Protein AF-A0A358SX49-F1 (afdb_monomer)

Nearest PDB structures (foldseek):
  3dz1-assembly1_A  TM=9.157E-01  e=3.473E-04  Rhodopseudomonas palustris
  3fkk-assembly1_A  TM=8.895E-01  e=6.918E-04  Azospirillum brasilense
  7c0c-assembly1_B  TM=8.526E-01  e=4.774E-04  Azospirillum brasilense
  7c0d-assembly1_A  TM=8.484E-01  e=4.774E-04  Azospirillum brasilense
  2ojp-assembly1_B  TM=8.060E-01  e=1.754E-02  Escherichia coli

pLDDT: mean 96.81, std 2.67, range [78.0, 98.75]

Foldseek 3Di:
DAELQCLVVLVCVVVPDPAYDHQDLQVLLRVVLNVCV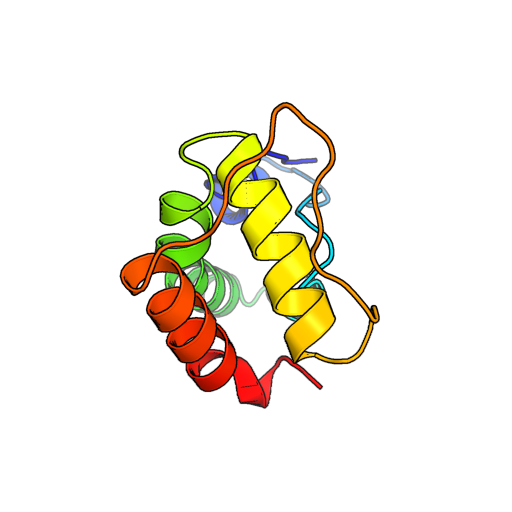VVVVSVVSVVSSVVCNVLSVVQSPDDQSVLLLSLVSCCVLVNDVDSDDDPVHDDDDPVSVVSSVVVCVVCVVRRD

Secondary structure (DSSP, 8-state):
-B-GGGTTHHHHHHTT---B---SSSHHHHHHHHHHHHTT-HHHHHHHHHHHHHHHHHHTTSHHHHHHHHHHHHHHTTS-S--PPPSS-PPP-HHHHHHHHHHHHHTTTT--

Sequence (112 aa):
MVGYAGITMMEALGQGACGVQPGCSFVEIYQRIMQLWEEGLTDDAAALHHRLLPYVSAWMVDLELIIQVEKSIRKRRGWIRSDFCRAPGRRLGAEESADISRFLDEFADLLA

Mean predicted aligned error: 2.4 Å

Structure (mmCIF, N/CA/C/O backbone):
data_AF-A0A358SX49-F1
#
_entry.id   AF-A0A358SX49-F1
#
loop_
_atom_site.group_PDB
_atom_site.id
_atom_site.type_symbol
_atom_site.label_atom_id
_atom_site.label_alt_id
_atom_site.label_comp_id
_atom_site.label_asym_id
_atom_site.label_entity_id
_atom_site.label_seq_id
_atom_site.pdbx_PDB_ins_code
_atom_site.Cartn_x
_atom_site.Cartn_y
_atom_site.Cartn_z
_atom_site.occupancy
_atom_site.B_iso_or_equiv
_atom_site.auth_seq_id
_atom_site.auth_comp_id
_atom_site.auth_asym_id
_atom_site.auth_atom_id
_atom_site.pdbx_PDB_model_num
ATOM 1 N N . MET A 1 1 ? -0.099 15.304 7.341 1.00 84.19 1 MET A N 1
ATOM 2 C CA . MET A 1 1 ? -0.117 14.147 6.419 1.00 84.19 1 MET A CA 1
ATOM 3 C C . MET A 1 1 ? 1.219 13.425 6.487 1.00 84.19 1 MET A C 1
ATOM 5 O O . MET A 1 1 ? 2.212 14.080 6.785 1.00 84.19 1 MET A O 1
ATOM 9 N N . VAL A 1 2 ? 1.247 12.126 6.189 1.00 94.94 2 VAL A N 1
ATOM 10 C CA . VAL A 1 2 ? 2.459 11.286 6.127 1.00 94.94 2 VAL A CA 1
ATOM 11 C C . VAL A 1 2 ? 2.756 10.855 4.688 1.00 94.94 2 VAL A C 1
ATOM 13 O O . VAL A 1 2 ? 1.840 10.543 3.935 1.00 94.94 2 VAL A O 1
ATOM 16 N N . GLY A 1 3 ? 4.028 10.895 4.287 1.00 94.31 3 GLY A N 1
ATOM 17 C CA . GLY A 1 3 ? 4.501 10.465 2.965 1.00 94.31 3 GLY A CA 1
ATOM 18 C C . GLY A 1 3 ? 5.237 9.126 3.032 1.00 94.31 3 GLY A C 1
ATOM 19 O O . GLY A 1 3 ? 4.861 8.251 3.805 1.00 94.31 3 GLY A O 1
ATOM 20 N N . TYR A 1 4 ? 6.304 8.981 2.239 1.00 95.94 4 TYR A N 1
ATOM 21 C CA . TYR A 1 4 ? 7.237 7.843 2.304 1.00 95.94 4 TYR A CA 1
ATOM 22 C C . TYR A 1 4 ? 6.534 6.471 2.222 1.00 95.94 4 TYR A C 1
ATOM 24 O O . TYR A 1 4 ? 6.713 5.604 3.074 1.00 95.94 4 TYR A O 1
ATOM 32 N N . ALA A 1 5 ? 5.651 6.330 1.224 1.00 95.31 5 ALA A N 1
ATOM 33 C CA . ALA A 1 5 ? 4.803 5.154 0.997 1.00 95.31 5 ALA A CA 1
ATOM 34 C C . ALA A 1 5 ? 3.925 4.736 2.200 1.00 95.31 5 ALA A C 1
ATOM 36 O O . ALA A 1 5 ? 3.455 3.608 2.257 1.00 95.31 5 ALA A O 1
ATOM 37 N N . GLY A 1 6 ? 3.697 5.625 3.173 1.00 96.50 6 GLY A N 1
ATOM 38 C CA . GLY A 1 6 ? 2.915 5.302 4.366 1.00 96.50 6 GLY A CA 1
ATOM 39 C C . GLY A 1 6 ? 3.612 4.330 5.324 1.00 96.50 6 GLY A C 1
ATOM 40 O O . GLY A 1 6 ? 2.940 3.729 6.157 1.00 96.50 6 GLY A O 1
ATOM 41 N N . ILE A 1 7 ? 4.939 4.176 5.244 1.00 97.31 7 ILE A N 1
ATOM 42 C CA . ILE A 1 7 ? 5.700 3.268 6.121 1.00 97.31 7 ILE A CA 1
ATOM 43 C C . ILE A 1 7 ? 5.446 3.569 7.604 1.00 97.31 7 ILE A C 1
ATOM 45 O O . ILE A 1 7 ? 5.210 2.648 8.370 1.00 97.31 7 ILE A O 1
ATOM 49 N N . THR A 1 8 ? 5.407 4.846 7.994 1.00 97.19 8 THR A N 1
ATOM 50 C CA . THR A 1 8 ? 5.145 5.277 9.382 1.00 97.19 8 THR A CA 1
ATOM 51 C C . THR A 1 8 ? 3.715 5.792 9.576 1.00 97.19 8 THR A C 1
ATOM 53 O O . THR A 1 8 ? 3.483 6.789 10.267 1.00 97.19 8 THR A O 1
ATOM 56 N N . MET A 1 9 ? 2.750 5.220 8.846 1.00 97.19 9 MET A N 1
ATOM 57 C CA . MET A 1 9 ? 1.375 5.724 8.823 1.00 97.19 9 MET A CA 1
ATOM 58 C C . MET A 1 9 ? 0.704 5.644 10.193 1.00 97.19 9 MET A C 1
ATOM 60 O O . MET A 1 9 ? 0.107 6.633 10.614 1.00 97.19 9 MET A O 1
ATOM 64 N N . MET A 1 10 ? 0.826 4.519 10.899 1.00 97.88 10 MET A N 1
ATOM 65 C CA . MET A 1 10 ? 0.145 4.321 12.183 1.00 97.88 10 MET A CA 1
ATOM 66 C C . MET A 1 10 ? 0.683 5.256 13.267 1.00 97.88 10 MET A C 1
ATOM 68 O O . MET A 1 10 ? -0.095 5.866 14.001 1.00 97.88 10 MET A O 1
ATOM 72 N N . GLU A 1 11 ? 2.001 5.454 13.324 1.00 97.56 11 GLU A N 1
ATOM 73 C CA . GLU A 1 11 ? 2.625 6.402 14.245 1.00 97.56 11 GLU A CA 1
ATOM 74 C C . GLU A 1 11 ? 2.192 7.835 13.936 1.00 97.56 11 GLU A C 1
ATOM 76 O O . GLU A 1 11 ? 1.855 8.595 14.844 1.00 97.56 11 GLU A O 1
ATOM 81 N N . ALA A 1 12 ? 2.164 8.205 12.652 1.00 97.31 12 ALA A N 1
ATOM 82 C CA . ALA A 1 12 ? 1.752 9.538 12.236 1.00 97.31 12 ALA A CA 1
ATOM 83 C C . ALA A 1 12 ? 0.283 9.813 12.591 1.00 97.31 12 ALA A C 1
ATOM 85 O O . ALA A 1 12 ? -0.029 10.898 13.083 1.00 97.31 12 ALA A O 1
ATOM 86 N N . LEU A 1 13 ? -0.611 8.843 12.380 1.00 97.25 13 LEU A N 1
ATOM 87 C CA . LEU A 1 13 ? -2.017 8.941 12.777 1.00 97.25 13 LEU A CA 1
ATOM 88 C C . LEU A 1 13 ? -2.155 9.126 14.296 1.00 97.25 13 LEU A C 1
ATOM 90 O O . LEU A 1 13 ? -2.853 10.040 14.737 1.00 97.25 13 LEU A O 1
ATOM 94 N N . GLY A 1 14 ? -1.409 8.355 15.096 1.00 97.19 14 GLY A N 1
ATOM 95 C CA . GLY A 1 14 ? -1.360 8.513 16.555 1.00 97.19 14 GLY A CA 1
ATOM 96 C C . GLY A 1 14 ? -0.841 9.880 17.025 1.00 97.19 14 GLY A C 1
ATOM 97 O O . GLY A 1 14 ? -1.172 10.325 18.121 1.00 97.19 14 GLY A O 1
ATOM 98 N N . GLN A 1 15 ? -0.076 10.581 16.185 1.00 97.25 15 GLN A N 1
ATOM 99 C CA . GLN A 1 15 ? 0.426 11.939 16.430 1.00 97.25 15 GLN A CA 1
ATOM 100 C C . GLN A 1 15 ? -0.481 13.043 15.854 1.00 97.25 15 GLN A C 1
ATOM 102 O O . GLN A 1 15 ? -0.107 14.216 15.851 1.00 97.25 15 GLN A O 1
ATOM 107 N N . GLY A 1 16 ? -1.675 12.692 15.369 1.00 96.62 16 GLY A N 1
ATOM 108 C CA . GLY A 1 16 ? -2.650 13.648 14.844 1.00 96.62 16 GLY A CA 1
ATOM 109 C C . GLY A 1 16 ? -2.499 13.957 13.353 1.00 96.62 16 GLY A C 1
ATOM 110 O O . GLY A 1 16 ? -3.045 14.954 12.877 1.00 96.62 16 GLY A O 1
ATOM 111 N N . ALA A 1 17 ? -1.778 13.135 12.582 1.00 96.94 17 ALA A N 1
ATOM 112 C CA . ALA A 1 17 ? -1.845 13.233 11.129 1.00 96.94 17 ALA A CA 1
ATOM 113 C C . ALA A 1 17 ? -3.272 12.937 10.641 1.00 96.94 17 ALA A C 1
ATOM 115 O O . ALA A 1 17 ? -3.919 12.003 11.092 1.00 96.94 17 ALA A O 1
ATOM 116 N N . CYS A 1 18 ? -3.739 13.712 9.663 1.00 95.50 18 CYS A N 1
ATOM 117 C CA . CYS A 1 18 ? -5.078 13.585 9.081 1.00 95.50 18 CYS A CA 1
ATOM 118 C C . CYS A 1 18 ? -5.121 12.788 7.764 1.00 95.50 18 CYS A C 1
ATOM 120 O O . CYS A 1 18 ? -6.103 12.865 7.035 1.00 95.50 18 CYS A O 1
ATOM 122 N N . GLY A 1 19 ? -4.043 12.086 7.402 1.00 94.19 19 GLY A N 1
ATOM 123 C CA . GLY A 1 19 ? -4.007 11.312 6.162 1.00 94.19 19 GLY A CA 1
ATOM 124 C C . GLY A 1 19 ? -2.609 10.950 5.679 1.00 94.19 19 GLY A C 1
ATOM 125 O O . GLY A 1 19 ? -1.596 11.423 6.211 1.00 94.19 19 GLY A O 1
ATOM 126 N N . VAL A 1 20 ? -2.579 10.135 4.627 1.00 96.38 20 VAL A N 1
ATOM 1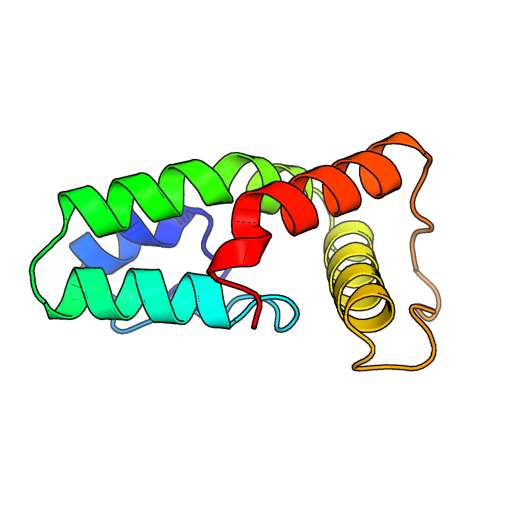27 C CA . VAL A 1 20 ? -1.386 9.587 3.972 1.00 96.38 20 VAL A CA 1
ATOM 128 C C . VAL A 1 20 ? -1.338 10.014 2.502 1.00 96.38 20 VAL A C 1
ATOM 130 O O . VAL A 1 20 ? -2.370 10.118 1.845 1.00 96.38 20 VAL A O 1
ATOM 133 N N . GLN A 1 21 ? -0.136 10.255 1.979 1.00 95.75 21 GLN A N 1
ATOM 134 C CA . GLN A 1 21 ? 0.131 10.499 0.561 1.00 95.75 21 GLN A CA 1
ATOM 135 C C . GLN A 1 21 ? 1.027 9.373 0.008 1.00 95.75 21 GLN A C 1
ATOM 137 O O . GLN A 1 21 ? 2.249 9.544 -0.076 1.00 95.75 21 GLN A O 1
ATOM 142 N N . PRO A 1 22 ? 0.446 8.206 -0.323 1.00 94.62 22 PRO A N 1
ATOM 143 C CA . PRO A 1 22 ? 1.183 7.067 -0.845 1.00 94.62 22 PRO A CA 1
ATOM 144 C C . PRO A 1 22 ? 1.305 7.129 -2.375 1.00 94.62 22 PRO A C 1
ATOM 146 O O . PRO A 1 22 ? 0.913 8.105 -3.022 1.00 94.62 22 PRO A O 1
ATOM 149 N N . GLY A 1 23 ? 1.842 6.057 -2.961 1.00 93.56 23 GLY A N 1
ATOM 150 C CA . GLY A 1 23 ? 1.657 5.771 -4.379 1.00 93.56 23 GLY A CA 1
ATOM 151 C C . GLY A 1 23 ? 0.185 5.539 -4.740 1.00 93.56 23 GLY A C 1
ATOM 152 O O . GLY A 1 23 ? -0.708 5.567 -3.894 1.00 93.56 23 GLY A O 1
ATOM 153 N N . CYS A 1 24 ? -0.087 5.336 -6.025 1.00 93.44 24 CYS A N 1
ATOM 154 C CA . CYS A 1 24 ? -1.456 5.309 -6.546 1.00 93.44 24 CYS A CA 1
ATOM 155 C C . CYS A 1 24 ? -1.881 3.941 -7.068 1.00 93.44 24 CYS A C 1
ATOM 157 O O . CYS A 1 24 ? -2.927 3.863 -7.690 1.00 93.44 24 CYS A O 1
ATOM 159 N N . SER A 1 25 ? -1.092 2.884 -6.880 1.00 97.25 25 SER A N 1
ATOM 160 C CA . SER A 1 25 ? -1.349 1.576 -7.495 1.00 97.25 25 SER A CA 1
ATOM 161 C C . SER A 1 25 ? -2.246 0.625 -6.684 1.00 97.25 25 SER A C 1
ATOM 163 O O . SER A 1 25 ? -2.733 -0.360 -7.242 1.00 97.25 25 SER A O 1
ATOM 165 N N . PHE A 1 26 ? -2.509 0.940 -5.411 1.00 97.62 26 PHE A N 1
ATOM 166 C CA . PHE A 1 26 ? -3.344 0.169 -4.470 1.00 97.62 26 PHE A CA 1
ATOM 167 C C . PHE A 1 26 ? -3.962 1.071 -3.380 1.00 97.62 26 PHE A C 1
ATOM 169 O O . PHE A 1 26 ? -3.891 0.807 -2.179 1.00 97.62 26 PHE A O 1
ATOM 176 N N . VAL A 1 27 ? -4.538 2.201 -3.800 1.00 96.56 27 VAL A N 1
ATOM 177 C CA . VAL A 1 27 ? -5.139 3.215 -2.912 1.00 96.56 27 VAL A CA 1
ATOM 178 C C . VAL A 1 27 ? -6.254 2.654 -2.016 1.00 96.56 27 VAL A C 1
ATOM 180 O O . VAL A 1 27 ? -6.499 3.173 -0.931 1.00 96.56 27 VAL A O 1
ATOM 183 N N . GLU A 1 28 ? -6.910 1.578 -2.440 1.00 97.94 28 GLU A N 1
ATOM 184 C CA . GLU A 1 28 ? -7.968 0.868 -1.720 1.00 97.94 28 GLU A CA 1
ATOM 185 C C . GLU A 1 28 ? -7.506 0.376 -0.341 1.00 97.94 28 GLU A C 1
ATOM 187 O O . GLU A 1 28 ? -8.236 0.513 0.639 1.00 97.94 28 GLU A O 1
ATOM 192 N N . ILE A 1 29 ? -6.261 -0.103 -0.233 1.00 98.50 29 ILE A N 1
ATOM 193 C CA . ILE A 1 29 ? -5.702 -0.591 1.036 1.00 98.50 29 ILE A CA 1
ATOM 194 C C . ILE A 1 29 ? -5.541 0.572 2.023 1.00 98.50 29 ILE A C 1
ATOM 196 O O . ILE A 1 29 ? -5.980 0.478 3.167 1.00 98.50 29 ILE A O 1
ATOM 200 N N . TYR A 1 30 ? -4.975 1.701 1.581 1.00 98.25 30 TYR A N 1
ATOM 201 C CA . TYR A 1 30 ? -4.822 2.886 2.434 1.00 98.25 30 TYR A CA 1
ATOM 202 C C . TYR A 1 30 ? -6.168 3.478 2.846 1.00 98.25 30 TYR A C 1
ATOM 204 O O . TYR A 1 30 ? -6.324 3.891 3.993 1.00 98.25 30 TYR A O 1
ATOM 212 N N . GLN A 1 31 ? -7.147 3.491 1.935 1.00 97.81 31 GLN A N 1
ATOM 213 C CA . GLN A 1 31 ? -8.514 3.894 2.259 1.00 97.81 31 GLN A CA 1
ATOM 214 C C . GLN A 1 31 ? -9.107 2.993 3.343 1.00 97.81 31 GLN A C 1
ATOM 216 O O . GLN A 1 31 ? -9.693 3.507 4.292 1.00 97.81 31 GLN A O 1
ATOM 221 N N . ARG A 1 32 ? -8.905 1.671 3.259 1.00 98.56 32 ARG A N 1
ATOM 222 C CA . ARG A 1 32 ? -9.402 0.749 4.284 1.00 98.56 32 ARG A CA 1
ATOM 223 C C . ARG A 1 32 ? -8.728 0.963 5.642 1.00 98.56 32 ARG A C 1
ATOM 225 O O . ARG A 1 32 ? -9.421 0.934 6.654 1.00 98.56 32 ARG A O 1
ATOM 232 N N . ILE A 1 33 ? -7.419 1.230 5.674 1.00 98.44 33 ILE A N 1
ATOM 233 C CA . ILE A 1 33 ? -6.707 1.578 6.919 1.00 98.44 33 ILE A CA 1
ATOM 234 C C . ILE A 1 33 ? -7.275 2.875 7.518 1.00 98.44 33 ILE A C 1
ATOM 236 O O . ILE A 1 33 ? -7.564 2.915 8.712 1.00 98.44 33 ILE A O 1
ATOM 240 N N . MET A 1 34 ? -7.475 3.917 6.700 1.00 98.12 34 MET A N 1
ATOM 241 C CA . MET A 1 34 ? -8.063 5.186 7.153 1.00 98.12 34 MET A CA 1
ATOM 242 C C . MET A 1 34 ? -9.480 4.999 7.711 1.00 98.12 34 MET A C 1
ATOM 244 O O . MET A 1 34 ? -9.779 5.534 8.771 1.00 98.12 34 MET A O 1
ATOM 248 N N . GLN A 1 35 ? -10.324 4.197 7.055 1.00 98.31 35 GLN A N 1
ATOM 249 C CA . GLN A 1 35 ? -11.678 3.894 7.536 1.00 98.31 35 GLN A CA 1
ATOM 250 C C . GLN A 1 35 ? -11.662 3.201 8.901 1.00 98.31 35 GLN A C 1
ATOM 252 O O . GLN A 1 35 ? -12.345 3.643 9.816 1.00 98.31 35 GLN A O 1
ATOM 257 N N . LEU A 1 36 ? -10.848 2.150 9.060 1.00 98.62 36 LEU A N 1
ATOM 258 C CA . LEU A 1 36 ? -10.705 1.446 10.340 1.00 98.62 36 LEU A CA 1
ATOM 259 C C . LEU A 1 36 ? -10.243 2.398 11.452 1.00 98.62 36 LEU A C 1
ATOM 261 O O . LEU A 1 36 ? -10.750 2.347 12.570 1.00 98.62 36 LEU A O 1
ATOM 265 N N . TRP A 1 37 ? -9.312 3.300 11.135 1.00 98.38 37 TRP A N 1
ATOM 266 C CA . TRP A 1 37 ? -8.850 4.320 12.071 1.00 98.38 37 TRP A CA 1
ATOM 267 C C . TRP A 1 37 ? -9.965 5.295 12.477 1.00 98.38 37 TRP A C 1
ATOM 269 O O . TRP A 1 37 ? -10.155 5.554 13.664 1.00 98.38 37 TRP A O 1
ATOM 279 N N . GLU A 1 38 ? -10.723 5.813 11.509 1.00 97.69 38 GLU A N 1
ATOM 280 C CA . GLU A 1 38 ? -11.844 6.738 11.735 1.00 97.69 38 GLU A CA 1
ATOM 281 C C . GLU A 1 38 ? -13.003 6.088 12.510 1.00 97.69 38 GLU A C 1
ATOM 283 O O . GLU A 1 38 ? -13.656 6.752 13.314 1.00 97.69 38 GLU A O 1
ATOM 288 N N . GLU A 1 39 ? -13.220 4.784 12.325 1.00 98.38 39 GLU A N 1
ATOM 289 C CA . GLU A 1 39 ? -14.187 3.967 13.073 1.00 98.38 39 GLU A CA 1
ATOM 290 C C . GLU A 1 39 ? -13.728 3.655 14.514 1.00 98.38 39 GLU A C 1
ATOM 292 O O . GLU A 1 39 ? -14.493 3.095 15.300 1.00 98.38 39 GLU A O 1
ATOM 297 N N . GLY A 1 40 ? -12.494 4.015 14.887 1.00 98.19 40 GLY A N 1
ATOM 298 C CA . GLY A 1 40 ? -11.907 3.710 16.194 1.00 98.19 40 GLY A CA 1
ATOM 299 C C . GLY A 1 40 ? -11.399 2.270 16.335 1.00 98.19 40 GLY A C 1
ATOM 300 O O . GLY A 1 40 ? -11.001 1.868 17.427 1.00 98.19 40 GLY A O 1
ATOM 301 N N . LEU A 1 41 ? -11.369 1.498 15.245 1.00 98.56 41 LEU A N 1
ATOM 302 C CA . LEU A 1 41 ? -10.848 0.129 15.177 1.00 98.56 41 LEU A CA 1
ATOM 303 C C . LEU A 1 41 ? -9.325 0.151 14.969 1.00 98.56 41 LEU A C 1
ATOM 305 O O . LEU A 1 41 ? -8.791 -0.321 13.963 1.00 98.56 41 LEU A O 1
ATOM 309 N N . THR A 1 42 ? -8.607 0.749 15.922 1.00 97.94 42 THR A N 1
ATOM 310 C CA . THR A 1 42 ? -7.167 1.031 15.797 1.00 97.94 42 THR A CA 1
ATOM 311 C C . THR A 1 42 ? -6.312 -0.226 15.669 1.00 97.94 42 THR A C 1
ATOM 313 O O . THR A 1 42 ? -5.321 -0.209 14.939 1.00 97.94 42 THR A O 1
ATOM 316 N N . ASP A 1 43 ? -6.701 -1.318 16.330 1.00 98.50 43 ASP A N 1
ATOM 317 C CA . ASP A 1 43 ? -5.977 -2.594 16.274 1.00 98.50 43 ASP A CA 1
ATOM 318 C C . ASP A 1 43 ? -6.112 -3.256 14.897 1.00 98.50 43 ASP A C 1
ATOM 320 O O . ASP A 1 43 ? -5.125 -3.744 14.346 1.00 98.50 43 ASP A O 1
ATOM 324 N N . ASP A 1 44 ? -7.301 -3.196 14.294 1.00 98.69 44 ASP A N 1
ATOM 325 C CA . ASP A 1 44 ? -7.543 -3.705 12.941 1.00 98.69 44 ASP A CA 1
ATOM 326 C C . ASP A 1 44 ? -6.818 -2.851 11.891 1.00 98.69 44 ASP A C 1
ATOM 328 O O . ASP A 1 44 ? -6.231 -3.384 10.944 1.00 98.69 44 ASP A O 1
ATOM 332 N N . ALA A 1 45 ? -6.808 -1.524 12.071 1.00 98.62 45 ALA A N 1
ATOM 333 C CA . ALA A 1 45 ? -6.043 -0.611 11.223 1.00 98.62 45 ALA A CA 1
ATOM 334 C C . ALA A 1 45 ? -4.541 -0.935 11.275 1.00 98.62 45 ALA A C 1
ATOM 336 O O . ALA A 1 45 ? -3.895 -1.057 10.231 1.00 98.62 45 ALA A O 1
ATOM 337 N N . ALA A 1 46 ? -3.999 -1.136 12.482 1.00 98.56 46 ALA A N 1
ATOM 338 C CA . ALA A 1 46 ? -2.607 -1.518 12.687 1.00 98.56 46 ALA A CA 1
ATOM 339 C C . ALA A 1 46 ? -2.302 -2.901 12.094 1.00 98.56 46 ALA A C 1
ATOM 341 O O . ALA A 1 46 ? -1.281 -3.070 11.434 1.00 98.56 46 ALA A O 1
ATOM 342 N N . ALA A 1 47 ? -3.193 -3.881 12.262 1.00 98.69 47 ALA A N 1
ATOM 343 C CA . ALA A 1 47 ? -3.030 -5.212 11.685 1.00 98.69 47 ALA A CA 1
ATOM 344 C C . ALA A 1 47 ? -2.986 -5.172 10.149 1.00 98.69 47 ALA A C 1
ATOM 346 O O . ALA A 1 47 ? -2.140 -5.829 9.536 1.00 98.69 47 ALA A O 1
ATOM 347 N N . LEU A 1 48 ? -3.852 -4.374 9.514 1.00 98.75 48 LEU A N 1
ATOM 348 C CA . LEU A 1 48 ? -3.838 -4.200 8.063 1.00 98.75 48 LEU A CA 1
ATOM 349 C C . LEU A 1 48 ? -2.578 -3.462 7.586 1.00 98.75 48 LEU A C 1
ATOM 351 O O . LEU A 1 48 ? -1.965 -3.875 6.599 1.00 98.75 48 LEU A O 1
ATOM 355 N N . HIS A 1 49 ? -2.147 -2.416 8.296 1.00 98.56 49 HIS A N 1
ATOM 356 C CA . HIS A 1 49 ? -0.892 -1.725 7.992 1.00 98.56 49 HIS A CA 1
ATOM 357 C C . HIS A 1 49 ? 0.327 -2.646 8.145 1.00 98.56 49 HIS A C 1
ATOM 359 O O . HIS A 1 49 ? 1.172 -2.679 7.254 1.00 98.56 49 HIS A O 1
ATOM 365 N N . HIS A 1 50 ? 0.384 -3.474 9.191 1.00 98.50 50 HIS A N 1
ATOM 366 C CA . HIS A 1 50 ? 1.460 -4.448 9.391 1.00 98.50 50 HIS A CA 1
ATOM 367 C C . HIS A 1 50 ? 1.540 -5.500 8.281 1.00 98.50 50 HIS A C 1
ATOM 369 O O . HIS A 1 50 ? 2.643 -5.916 7.935 1.00 98.50 50 HIS A O 1
ATOM 375 N N . ARG A 1 51 ? 0.408 -5.912 7.694 1.00 98.38 51 ARG A N 1
ATOM 376 C CA . ARG A 1 51 ? 0.406 -6.776 6.498 1.00 98.38 51 ARG A CA 1
ATOM 377 C C . ARG A 1 51 ? 1.013 -6.068 5.286 1.00 98.38 51 ARG A C 1
ATOM 379 O O . ARG A 1 51 ? 1.738 -6.677 4.509 1.00 98.38 51 ARG A O 1
ATOM 386 N N . LEU A 1 52 ? 0.729 -4.775 5.118 1.00 98.44 52 LEU A N 1
ATOM 387 C CA . LEU A 1 52 ? 1.233 -3.972 4.000 1.00 98.44 52 LEU A CA 1
ATOM 388 C C . LEU A 1 52 ? 2.726 -3.632 4.144 1.00 98.44 52 LEU A C 1
ATOM 390 O O . LEU A 1 52 ? 3.450 -3.554 3.148 1.00 98.44 52 LEU A O 1
ATOM 394 N N . LEU A 1 53 ? 3.180 -3.422 5.381 1.00 98.19 53 LEU A N 1
ATOM 395 C CA . LEU A 1 53 ? 4.484 -2.854 5.720 1.00 98.19 53 LEU A CA 1
ATOM 396 C C . LEU A 1 53 ? 5.687 -3.551 5.051 1.00 98.19 53 LEU A C 1
ATOM 398 O O . LEU A 1 53 ? 6.551 -2.825 4.550 1.00 98.19 53 LEU A O 1
ATOM 402 N N . PRO A 1 54 ? 5.775 -4.897 4.973 1.00 98.12 54 PRO A N 1
ATOM 403 C CA . PRO A 1 54 ? 6.893 -5.576 4.320 1.00 98.12 54 PRO A CA 1
ATOM 404 C C . PRO A 1 54 ? 7.061 -5.177 2.851 1.00 98.12 54 PRO A C 1
ATOM 406 O O . PRO A 1 54 ? 8.183 -4.945 2.406 1.00 98.12 54 PRO A O 1
ATOM 409 N N . TYR A 1 55 ? 5.955 -5.031 2.115 1.00 98.38 55 TYR A N 1
ATOM 410 C CA . TYR A 1 55 ? 5.977 -4.682 0.695 1.00 98.38 55 TYR A CA 1
ATOM 411 C C . TYR A 1 55 ? 6.421 -3.237 0.480 1.00 98.38 55 TYR A C 1
ATOM 413 O O . TYR A 1 55 ? 7.388 -2.980 -0.237 1.00 98.38 55 TYR A O 1
ATOM 421 N N . VAL A 1 56 ? 5.765 -2.284 1.148 1.00 97.50 56 VAL A N 1
ATOM 422 C CA . VAL A 1 56 ? 6.089 -0.858 0.971 1.00 97.50 56 VAL A CA 1
ATOM 423 C C . VAL A 1 56 ? 7.490 -0.523 1.477 1.00 97.50 56 VAL A C 1
ATOM 425 O O . VAL A 1 56 ? 8.166 0.299 0.866 1.00 97.50 56 VAL A O 1
ATOM 428 N N . SER A 1 57 ? 7.968 -1.206 2.521 1.00 97.06 57 SER A N 1
ATOM 429 C CA . SER A 1 57 ? 9.340 -1.047 3.018 1.00 97.06 57 SER A CA 1
ATOM 430 C C . SER A 1 57 ? 10.370 -1.587 2.028 1.00 97.06 57 SER A C 1
ATOM 432 O O . SER A 1 57 ? 11.373 -0.924 1.778 1.00 97.06 57 SER A O 1
ATOM 434 N N . ALA A 1 58 ? 10.117 -2.757 1.429 1.00 96.62 58 ALA A N 1
ATOM 435 C CA . ALA A 1 58 ? 11.008 -3.352 0.433 1.00 96.62 58 ALA A CA 1
ATOM 436 C C . ALA A 1 58 ? 11.080 -2.525 -0.861 1.00 96.62 58 ALA A C 1
ATOM 438 O O . ALA A 1 58 ? 12.138 -2.420 -1.478 1.00 96.62 58 ALA A O 1
ATOM 439 N N . TRP A 1 59 ? 9.971 -1.912 -1.278 1.00 97.19 59 TRP A N 1
ATOM 440 C CA . TRP A 1 59 ? 9.935 -1.112 -2.504 1.00 97.19 59 TRP A CA 1
ATOM 441 C C . TRP A 1 59 ? 10.470 0.309 -2.317 1.00 97.19 59 TRP A C 1
ATOM 443 O O . TRP A 1 59 ? 10.991 0.885 -3.268 1.00 97.19 59 TRP A O 1
ATOM 453 N N . MET A 1 60 ? 10.394 0.866 -1.105 1.00 95.88 60 MET A N 1
ATOM 454 C CA . MET A 1 60 ? 10.868 2.218 -0.779 1.00 95.88 60 MET A CA 1
ATOM 455 C C . MET A 1 60 ? 12.368 2.262 -0.418 1.00 95.88 60 MET A C 1
ATOM 457 O O . MET A 1 60 ? 12.793 3.053 0.423 1.00 95.88 60 MET A O 1
ATOM 461 N N . VAL A 1 61 ? 13.184 1.406 -1.042 1.00 93.06 61 VAL A N 1
ATOM 462 C CA . VAL A 1 61 ? 14.653 1.414 -0.888 1.00 93.06 61 VAL A CA 1
ATOM 463 C C . VAL A 1 61 ? 15.305 2.458 -1.800 1.00 93.06 61 VAL A C 1
ATOM 465 O O . VAL A 1 61 ? 16.259 3.121 -1.396 1.00 93.06 61 VAL A O 1
ATOM 468 N N . ASP A 1 62 ? 14.768 2.650 -3.006 1.00 93.19 62 ASP A N 1
ATOM 469 C CA . ASP A 1 62 ? 15.193 3.686 -3.947 1.00 93.19 62 ASP A CA 1
ATOM 470 C C . ASP A 1 62 ? 14.014 4.198 -4.789 1.00 93.19 62 ASP A C 1
ATOM 472 O O . ASP A 1 62 ? 12.955 3.567 -4.876 1.00 93.19 62 ASP A O 1
ATOM 476 N N . LEU A 1 63 ? 14.179 5.386 -5.379 1.00 93.81 63 LEU A N 1
ATOM 477 C CA . LEU A 1 63 ? 13.106 6.074 -6.101 1.00 93.81 63 LEU A CA 1
ATOM 478 C C . LEU A 1 63 ? 12.723 5.342 -7.392 1.00 93.81 63 LEU A C 1
ATOM 480 O O . LEU A 1 63 ? 11.541 5.247 -7.726 1.00 93.81 63 LEU A O 1
ATOM 484 N N . GLU A 1 64 ? 13.699 4.826 -8.134 1.00 96.81 64 GLU A N 1
ATOM 485 C CA . GLU A 1 64 ? 13.461 4.125 -9.388 1.00 96.81 64 GLU A CA 1
ATOM 486 C C . GLU A 1 64 ? 12.696 2.813 -9.174 1.00 96.81 64 GLU A C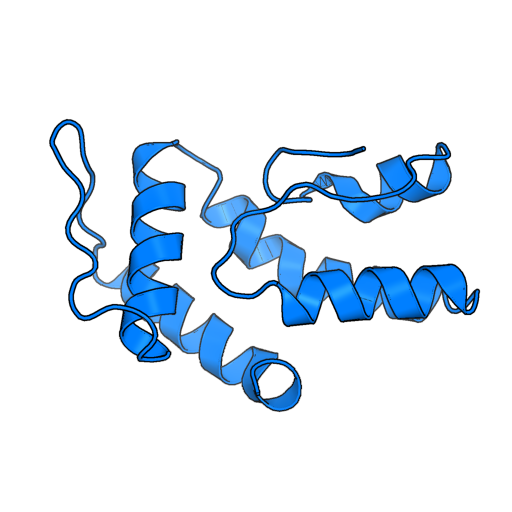 1
ATOM 488 O O . GLU A 1 64 ? 11.824 2.479 -9.983 1.00 96.81 64 GLU A O 1
ATOM 493 N N . LEU A 1 65 ? 12.981 2.096 -8.085 1.00 96.75 65 LEU A N 1
ATOM 494 C CA . LEU A 1 65 ? 12.286 0.879 -7.690 1.00 96.75 65 LEU A CA 1
ATOM 495 C C . LEU A 1 65 ? 10.817 1.149 -7.369 1.00 96.75 65 LEU A C 1
ATOM 497 O O . LEU A 1 65 ? 9.953 0.561 -8.025 1.00 96.75 65 LEU A O 1
ATOM 501 N N . ILE A 1 66 ? 10.516 2.050 -6.426 1.00 97.31 66 ILE A N 1
ATOM 502 C CA . ILE A 1 66 ? 9.121 2.314 -6.038 1.00 97.31 66 ILE A CA 1
ATOM 503 C C . ILE A 1 66 ? 8.294 2.793 -7.239 1.00 97.31 66 ILE A C 1
ATOM 505 O O . ILE A 1 66 ? 7.186 2.308 -7.460 1.00 97.31 66 ILE A O 1
ATOM 509 N N . ILE A 1 67 ? 8.849 3.662 -8.095 1.00 97.38 67 ILE A N 1
ATOM 510 C CA . ILE A 1 67 ? 8.156 4.131 -9.305 1.00 97.38 67 ILE A CA 1
ATOM 511 C C . ILE A 1 67 ? 7.892 2.967 -10.269 1.00 97.38 67 ILE A C 1
ATOM 513 O O . ILE A 1 67 ? 6.790 2.856 -10.820 1.00 97.38 67 ILE A O 1
ATOM 517 N N . GLN A 1 68 ? 8.878 2.093 -10.489 1.00 98.19 68 GLN A N 1
ATOM 518 C CA . GLN A 1 68 ? 8.712 0.951 -11.382 1.00 98.19 68 GLN A CA 1
ATOM 519 C C . GLN A 1 68 ? 7.681 -0.048 -10.837 1.00 98.19 68 GLN A C 1
ATOM 521 O O . GLN A 1 68 ? 6.858 -0.541 -11.614 1.00 98.19 68 GLN A O 1
ATOM 526 N N . VAL A 1 69 ? 7.681 -0.329 -9.532 1.00 98.19 69 VAL A N 1
ATOM 527 C CA . VAL A 1 69 ? 6.693 -1.209 -8.889 1.00 98.19 69 VAL A CA 1
ATOM 528 C C . VAL A 1 69 ? 5.286 -0.647 -9.041 1.00 98.19 69 VAL A C 1
ATOM 530 O O . VAL A 1 69 ? 4.414 -1.344 -9.558 1.00 98.19 69 VAL A O 1
ATOM 533 N N . GLU A 1 70 ? 5.079 0.627 -8.703 1.00 98.00 70 GLU A N 1
ATOM 534 C CA . GLU A 1 70 ? 3.784 1.307 -8.825 1.00 98.00 70 GLU A CA 1
ATOM 535 C C . GLU A 1 70 ? 3.220 1.192 -10.248 1.00 98.00 70 GLU A C 1
ATOM 537 O O . GLU A 1 70 ? 2.056 0.842 -10.465 1.00 98.00 70 GLU A O 1
ATOM 542 N N . LYS A 1 71 ? 4.057 1.431 -11.263 1.00 98.31 71 LYS A N 1
ATOM 543 C CA . LYS A 1 71 ? 3.641 1.283 -12.662 1.00 98.31 71 LYS A CA 1
ATOM 544 C C . LYS A 1 71 ? 3.365 -0.168 -13.052 1.00 98.31 71 LYS A C 1
ATOM 546 O O . LYS A 1 71 ? 2.439 -0.416 -13.826 1.00 98.31 71 LYS A O 1
ATOM 551 N N . SER A 1 72 ? 4.141 -1.110 -12.527 1.00 98.38 72 SER A N 1
ATOM 552 C CA . SER A 1 72 ? 3.989 -2.540 -12.808 1.00 98.38 72 SER A CA 1
ATOM 553 C C . SER A 1 72 ? 2.695 -3.090 -12.207 1.00 98.38 72 SER A C 1
ATOM 555 O O . SER A 1 72 ? 1.956 -3.780 -12.907 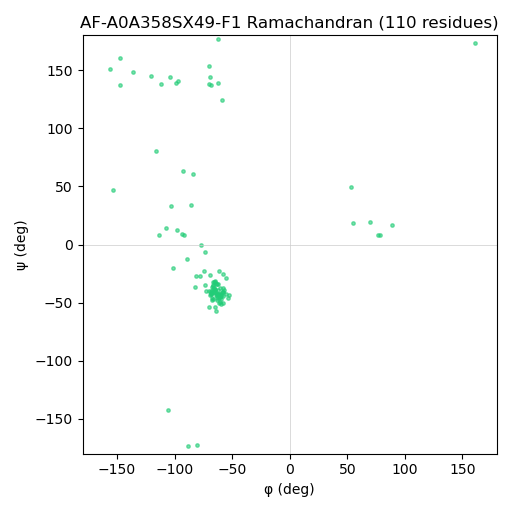1.00 98.38 72 SER A O 1
ATOM 557 N N . ILE A 1 73 ? 2.356 -2.709 -10.971 1.00 98.44 73 ILE A N 1
ATOM 558 C CA . ILE A 1 73 ? 1.067 -3.024 -10.339 1.00 98.44 73 ILE A CA 1
ATOM 559 C C . ILE A 1 73 ? -0.074 -2.443 -11.178 1.00 98.44 73 ILE A C 1
ATOM 561 O O . ILE A 1 73 ? -0.961 -3.184 -11.590 1.00 98.44 73 ILE A O 1
ATOM 565 N N . ARG A 1 74 ? -0.022 -1.154 -11.542 1.00 98.12 74 ARG A N 1
ATOM 566 C CA . ARG A 1 74 ? -1.067 -0.520 -12.374 1.00 98.12 74 ARG A CA 1
ATOM 567 C C . ARG A 1 74 ? -1.257 -1.201 -13.726 1.00 98.12 74 ARG A C 1
ATOM 569 O O . ARG A 1 74 ? -2.382 -1.296 -14.206 1.00 98.12 74 ARG A O 1
ATOM 576 N N . LYS A 1 75 ? -0.175 -1.664 -14.358 1.00 98.31 75 LYS A N 1
ATOM 577 C CA . LYS A 1 75 ? -0.247 -2.429 -15.609 1.00 98.31 75 LYS A CA 1
ATOM 578 C C . LYS A 1 75 ? -0.892 -3.798 -15.393 1.00 98.31 75 LYS A C 1
ATOM 580 O O . LYS A 1 75 ? -1.769 -4.166 -16.166 1.00 98.31 75 LYS A O 1
ATOM 585 N N . ARG A 1 76 ? -0.498 -4.532 -14.346 1.00 97.69 76 ARG A N 1
ATOM 586 C CA . ARG A 1 76 ? -1.082 -5.842 -13.998 1.00 97.69 76 ARG A CA 1
ATOM 587 C C . ARG A 1 76 ? -2.560 -5.736 -13.607 1.00 97.69 76 ARG A C 1
ATOM 589 O O . ARG A 1 76 ? -3.333 -6.607 -13.976 1.00 97.69 76 ARG A O 1
ATOM 596 N N . ARG A 1 77 ? -2.957 -4.632 -12.967 1.00 97.06 77 ARG A N 1
ATOM 597 C CA . ARG A 1 77 ? -4.357 -4.270 -12.679 1.00 97.06 77 ARG A CA 1
ATOM 598 C C . ARG A 1 77 ? -5.120 -3.716 -13.894 1.00 97.06 77 ARG A C 1
ATOM 600 O O . ARG A 1 77 ? -6.286 -3.363 -13.780 1.00 97.06 77 ARG A O 1
ATOM 607 N N . GLY A 1 78 ? -4.485 -3.602 -15.064 1.00 97.12 78 GLY A N 1
ATOM 608 C CA . GLY A 1 78 ? -5.134 -3.164 -16.306 1.00 97.12 78 GLY A CA 1
ATOM 609 C C . GLY A 1 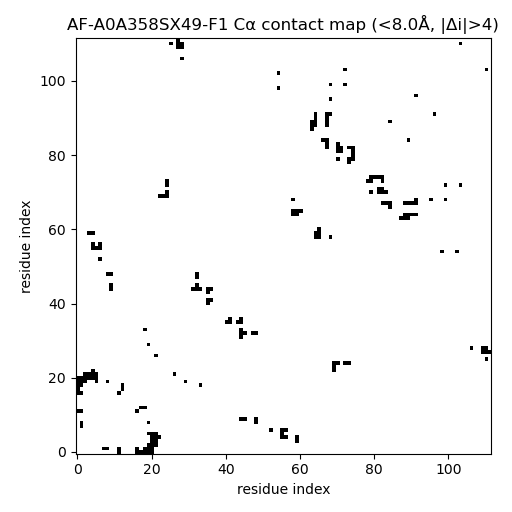78 ? -5.392 -1.657 -16.430 1.00 97.12 78 GLY A C 1
ATOM 610 O O . GLY A 1 78 ? -6.031 -1.226 -17.386 1.00 97.12 78 GLY A O 1
ATOM 611 N N . TRP A 1 79 ? -4.883 -0.826 -15.517 1.00 97.06 79 TRP A N 1
ATOM 612 C CA . TRP A 1 79 ? -5.141 0.622 -15.507 1.00 97.06 79 TRP A CA 1
ATOM 613 C C . TRP A 1 79 ? -4.309 1.393 -16.531 1.00 97.06 79 TRP A C 1
ATOM 615 O O . TRP A 1 79 ? -4.694 2.473 -16.978 1.00 97.06 79 TRP A O 1
ATOM 625 N N . ILE A 1 80 ? -3.136 0.867 -16.888 1.00 97.88 80 ILE A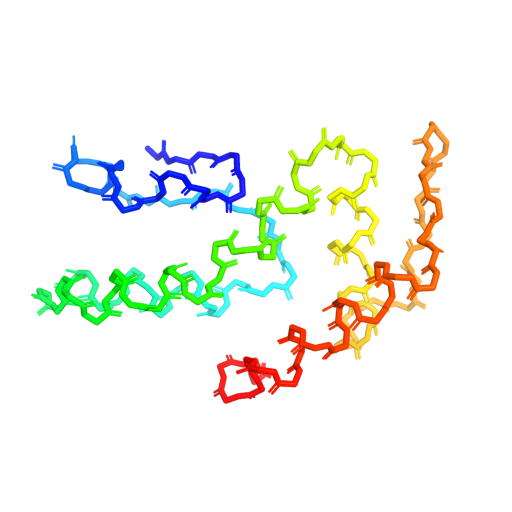 N 1
ATOM 626 C CA . ILE A 1 80 ? -2.256 1.448 -17.905 1.00 97.88 80 ILE A CA 1
ATOM 627 C C . ILE A 1 80 ? -1.712 0.356 -18.822 1.00 97.88 80 ILE A C 1
ATOM 629 O O . ILE A 1 80 ? -1.453 -0.764 -18.401 1.00 97.88 80 ILE A O 1
ATOM 633 N N . ARG A 1 81 ? -1.466 0.704 -20.089 1.00 98.19 81 ARG A N 1
ATOM 634 C CA . ARG A 1 81 ? -0.964 -0.247 -21.098 1.00 98.19 81 ARG A CA 1
ATOM 635 C C . ARG A 1 81 ? 0.515 -0.610 -20.933 1.00 98.19 81 ARG A C 1
ATOM 637 O O . ARG A 1 81 ? 0.963 -1.620 -21.465 1.00 98.19 81 ARG A O 1
ATOM 644 N N . SER A 1 82 ? 1.297 0.240 -20.268 1.00 97.69 82 SER A N 1
ATOM 645 C CA . SER A 1 82 ? 2.748 0.085 -20.160 1.00 97.69 82 SER A CA 1
ATOM 646 C C . SER A 1 82 ? 3.271 0.606 -18.829 1.00 97.69 82 SER A C 1
ATOM 648 O O . SER A 1 82 ? 2.915 1.696 -18.380 1.00 97.69 82 SER A O 1
ATOM 650 N N . ASP A 1 83 ? 4.175 -0.169 -18.248 1.00 97.69 83 ASP A N 1
ATOM 651 C CA . ASP A 1 83 ? 4.917 0.094 -17.024 1.00 97.69 83 ASP A CA 1
ATOM 652 C C . ASP A 1 83 ? 6.265 0.787 -17.283 1.00 97.69 83 ASP A C 1
ATOM 654 O O . ASP A 1 83 ? 7.054 0.962 -16.365 1.00 97.69 83 ASP A O 1
ATOM 658 N N . PHE A 1 84 ? 6.528 1.221 -18.519 1.00 97.25 84 PHE A N 1
ATOM 659 C CA . PHE A 1 84 ? 7.792 1.844 -18.920 1.00 97.25 84 PHE A CA 1
ATOM 660 C C . PHE A 1 84 ? 8.128 3.120 -18.128 1.00 97.25 84 PHE A C 1
ATOM 662 O O . PHE A 1 84 ? 7.367 4.093 -18.166 1.00 97.25 84 PHE A O 1
ATOM 669 N N . CYS A 1 85 ? 9.298 3.164 -17.491 1.00 97.25 85 CYS A N 1
ATOM 670 C CA . CYS A 1 85 ? 9.879 4.366 -16.886 1.00 97.25 85 CYS A CA 1
ATOM 671 C C . CYS A 1 85 ? 10.921 5.013 -17.814 1.00 97.25 85 CYS A C 1
ATOM 673 O O . CYS A 1 85 ? 11.723 4.321 -18.439 1.00 97.25 85 CYS A O 1
ATOM 675 N N . ARG A 1 86 ? 10.915 6.352 -17.903 1.00 96.94 86 ARG A N 1
ATOM 676 C CA . ARG A 1 86 ? 11.961 7.114 -18.615 1.00 96.94 86 ARG A CA 1
ATOM 677 C C . ARG A 1 86 ? 13.274 7.035 -17.833 1.00 96.94 86 ARG A C 1
ATOM 679 O O . ARG A 1 86 ? 13.234 6.871 -16.623 1.00 96.94 86 ARG A O 1
ATOM 686 N N . ALA A 1 87 ? 14.408 7.176 -18.516 1.00 95.56 87 ALA A N 1
ATOM 687 C CA . ALA A 1 87 ? 15.712 7.192 -17.860 1.00 95.56 87 ALA A CA 1
ATOM 688 C C . ALA A 1 87 ? 15.917 8.475 -17.012 1.00 95.56 87 ALA A C 1
ATOM 690 O O . ALA A 1 87 ? 15.488 9.544 -17.461 1.00 95.56 87 ALA A O 1
ATOM 691 N N . PRO A 1 88 ? 16.599 8.390 -15.850 1.00 93.31 88 PRO A N 1
ATOM 692 C CA . PRO A 1 88 ? 17.049 7.155 -15.201 1.00 93.31 88 PRO A CA 1
ATOM 693 C C . PRO A 1 88 ? 15.857 6.339 -14.674 1.00 93.31 88 PRO A C 1
ATOM 695 O O . PRO A 1 88 ? 14.895 6.888 -14.149 1.00 93.31 88 PRO A O 1
ATOM 698 N N . GLY A 1 89 ? 15.899 5.023 -14.882 1.00 92.00 89 GLY A N 1
ATOM 699 C CA . GLY A 1 89 ? 14.818 4.118 -14.508 1.00 92.00 89 GLY A CA 1
ATOM 700 C C . GLY A 1 89 ? 15.330 2.697 -14.316 1.00 92.00 89 GLY A C 1
ATOM 701 O O . GLY A 1 89 ? 16.312 2.289 -14.941 1.00 92.00 89 GLY A O 1
ATOM 702 N N . ARG A 1 90 ? 14.652 1.946 -13.451 1.00 92.31 90 ARG A N 1
ATOM 703 C CA . ARG A 1 90 ? 15.007 0.576 -13.076 1.00 92.31 90 ARG A CA 1
ATOM 704 C C . ARG A 1 90 ? 14.080 -0.418 -13.767 1.00 92.31 90 ARG A C 1
ATOM 706 O O . ARG A 1 90 ? 12.894 -0.156 -13.935 1.00 92.31 90 ARG A O 1
ATOM 713 N N . ARG A 1 91 ? 14.610 -1.576 -14.164 1.00 93.50 91 ARG A N 1
ATOM 714 C CA . ARG A 1 91 ? 13.791 -2.736 -14.547 1.00 93.50 91 ARG A CA 1
ATOM 715 C C . ARG A 1 91 ? 13.684 -3.673 -13.356 1.00 93.50 91 ARG A C 1
ATOM 717 O O . ARG A 1 91 ? 14.674 -3.866 -12.657 1.00 93.50 91 ARG A O 1
ATOM 724 N N . LEU A 1 92 ? 12.507 -4.256 -13.159 1.00 96.19 92 LEU A N 1
ATOM 725 C CA . LEU A 1 92 ? 12.319 -5.277 -12.132 1.00 96.19 92 LEU A CA 1
ATOM 726 C C . LEU A 1 92 ? 13.041 -6.563 -12.536 1.00 96.19 92 LEU A C 1
ATOM 728 O O . LEU A 1 92 ? 12.987 -6.971 -13.700 1.00 96.19 92 LEU A O 1
ATOM 732 N N . GLY A 1 93 ? 13.696 -7.191 -11.567 1.00 95.75 93 GLY A N 1
ATOM 733 C CA . GLY A 1 93 ? 14.179 -8.555 -11.666 1.00 95.75 93 GLY A CA 1
ATOM 734 C C . GLY A 1 93 ? 13.063 -9.567 -11.406 1.00 95.75 93 GLY A C 1
ATOM 735 O O . GLY A 1 93 ? 11.876 -9.235 -11.295 1.00 95.75 93 GLY A O 1
ATOM 736 N N . ALA A 1 94 ? 13.457 -10.838 -11.331 1.00 96.50 94 ALA A N 1
ATOM 737 C CA . ALA A 1 94 ? 12.535 -11.937 -11.057 1.00 96.50 94 ALA A CA 1
ATOM 738 C C . ALA A 1 94 ? 11.957 -11.863 -9.635 1.00 96.50 94 ALA A C 1
ATOM 740 O O . ALA A 1 94 ? 10.768 -12.114 -9.457 1.00 96.50 94 ALA A O 1
ATOM 741 N N . GLU A 1 95 ? 12.776 -11.473 -8.655 1.00 94.94 95 GLU A N 1
ATOM 742 C CA . GLU A 1 95 ? 12.379 -11.369 -7.249 1.00 94.94 95 GLU A CA 1
ATOM 743 C C . GLU A 1 95 ? 11.318 -10.284 -7.043 1.00 94.94 95 GLU A C 1
ATOM 745 O O . GLU A 1 95 ? 10.214 -10.605 -6.614 1.00 94.94 95 GLU A O 1
ATOM 750 N N . GLU A 1 96 ? 11.550 -9.043 -7.493 1.00 96.19 96 GLU A N 1
ATOM 751 C CA . GLU A 1 96 ? 10.536 -7.989 -7.329 1.00 96.19 96 GLU A CA 1
ATOM 752 C C . GLU A 1 96 ? 9.263 -8.286 -8.129 1.00 96.19 96 GLU A C 1
ATOM 754 O O . GLU A 1 96 ? 8.152 -7.943 -7.725 1.00 96.19 96 GLU A O 1
ATOM 759 N N . SER A 1 97 ? 9.399 -8.960 -9.274 1.00 97.25 97 SER A N 1
ATOM 760 C CA . SER A 1 97 ? 8.240 -9.396 -10.053 1.00 97.25 97 SER A CA 1
ATOM 761 C C . SER A 1 97 ? 7.415 -10.463 -9.327 1.00 97.25 97 SER A C 1
ATOM 763 O O . SER A 1 97 ? 6.188 -10.473 -9.485 1.00 97.25 97 SER A O 1
ATOM 765 N N . ALA A 1 98 ? 8.059 -11.352 -8.566 1.00 97.94 98 ALA A N 1
ATOM 766 C CA . ALA A 1 98 ? 7.403 -12.341 -7.719 1.00 97.94 98 ALA A CA 1
ATOM 767 C C . ALA A 1 98 ? 6.769 -11.680 -6.487 1.00 97.94 98 ALA A C 1
ATOM 769 O O . ALA A 1 98 ? 5.626 -11.998 -6.163 1.00 97.94 98 ALA A O 1
ATOM 770 N N . ASP A 1 99 ? 7.441 -10.702 -5.877 1.00 97.69 99 ASP A N 1
ATOM 771 C CA . ASP A 1 99 ? 6.921 -9.915 -4.752 1.00 97.69 99 ASP A CA 1
ATOM 772 C C . ASP A 1 99 ? 5.638 -9.175 -5.110 1.00 97.69 99 ASP A C 1
ATOM 774 O O . ASP A 1 99 ? 4.662 -9.249 -4.370 1.00 97.69 99 ASP A O 1
ATOM 778 N N . ILE A 1 100 ? 5.592 -8.537 -6.284 1.00 98.50 100 ILE A N 1
ATOM 779 C CA . ILE A 1 100 ? 4.359 -7.915 -6.786 1.00 98.50 100 ILE A CA 1
ATOM 780 C C . ILE A 1 100 ? 3.244 -8.952 -6.956 1.00 98.50 100 ILE A C 1
ATOM 782 O O . ILE A 1 100 ? 2.083 -8.638 -6.718 1.00 98.50 100 ILE A O 1
ATOM 786 N N . SER A 1 101 ? 3.566 -10.174 -7.390 1.00 98.50 101 SER A N 1
ATOM 787 C CA . SER A 1 101 ? 2.549 -11.224 -7.557 1.00 98.50 101 SER A CA 1
ATOM 788 C C . SER A 1 101 ? 1.984 -11.646 -6.200 1.00 98.50 101 SER A C 1
ATOM 790 O O . S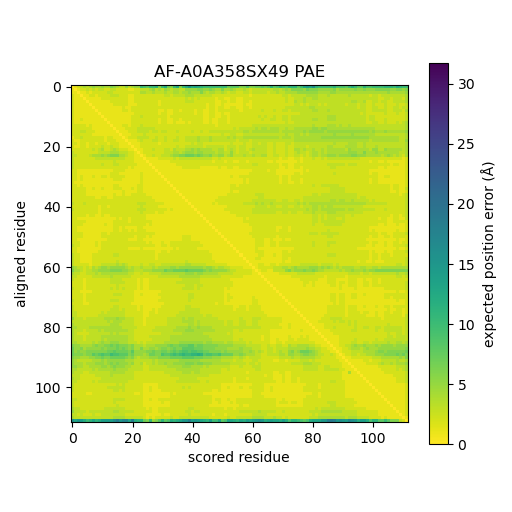ER A 1 101 ? 0.773 -11.627 -6.028 1.00 98.50 101 SER A O 1
ATOM 792 N N . ARG A 1 102 ? 2.858 -11.901 -5.215 1.00 98.56 102 ARG A N 1
ATOM 793 C CA . ARG A 1 102 ? 2.452 -12.208 -3.835 1.00 98.56 102 ARG A CA 1
ATOM 794 C C . ARG A 1 102 ? 1.601 -11.101 -3.222 1.00 98.56 102 ARG A C 1
ATOM 796 O O . ARG A 1 102 ? 0.570 -11.400 -2.640 1.00 98.56 102 ARG A O 1
ATOM 803 N N . PHE A 1 103 ? 1.994 -9.842 -3.414 1.00 98.75 103 PHE A N 1
ATOM 804 C CA . PHE A 1 103 ? 1.218 -8.690 -2.966 1.00 98.75 103 PHE A CA 1
ATOM 805 C C . PHE A 1 103 ? -0.194 -8.676 -3.566 1.00 98.75 103 PHE A C 1
ATOM 807 O O . PHE A 1 103 ? -1.174 -8.521 -2.845 1.00 98.75 103 PHE A O 1
ATOM 814 N N . LEU A 1 104 ? -0.305 -8.837 -4.889 1.00 98.44 104 LEU A N 1
ATOM 815 C CA 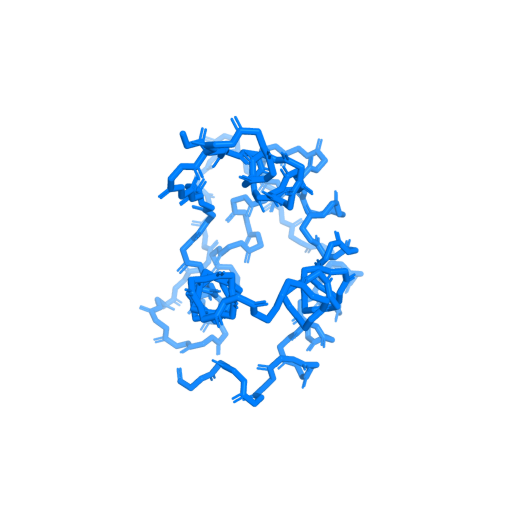. LEU A 1 104 ? -1.600 -8.828 -5.571 1.00 98.44 104 LEU A CA 1
ATOM 816 C C . LEU A 1 104 ? -2.501 -9.973 -5.095 1.00 98.44 104 LEU A C 1
ATOM 818 O O . LEU A 1 104 ? -3.695 -9.752 -4.919 1.00 98.44 104 LEU A O 1
ATOM 822 N N . ASP A 1 105 ? -1.932 -11.156 -4.865 1.00 98.25 105 ASP A N 1
ATOM 823 C CA . ASP A 1 105 ? -2.669 -12.315 -4.360 1.00 98.25 105 ASP A CA 1
ATOM 824 C C . ASP A 1 105 ? -3.101 -12.120 -2.894 1.00 98.25 105 ASP A C 1
ATOM 826 O O . ASP A 1 105 ? -4.241 -12.412 -2.539 1.00 98.25 105 ASP A O 1
ATOM 830 N N . GLU A 1 106 ? -2.216 -11.596 -2.039 1.00 98.25 106 GLU A N 1
ATOM 831 C CA . GLU A 1 106 ? -2.472 -11.395 -0.604 1.00 98.25 106 GLU A CA 1
ATOM 832 C C . GLU A 1 106 ? -3.550 -10.342 -0.320 1.00 98.25 106 GLU A C 1
ATOM 834 O O . GLU A 1 106 ? -4.275 -10.455 0.670 1.00 98.25 106 GLU A O 1
ATOM 839 N N . PHE A 1 107 ? -3.647 -9.318 -1.170 1.00 98.56 107 PHE A N 1
ATOM 840 C CA . PHE A 1 107 ? -4.603 -8.218 -1.026 1.00 98.56 107 PHE A CA 1
ATOM 841 C C . PHE A 1 107 ? -5.750 -8.282 -2.040 1.00 98.56 107 PHE A C 1
ATOM 843 O O . PHE A 1 107 ? -6.470 -7.297 -2.213 1.00 98.56 107 PHE A O 1
ATOM 850 N N . ALA A 1 108 ? -5.943 -9.415 -2.719 1.00 97.44 108 ALA A N 1
ATOM 851 C CA . ALA A 1 108 ? -6.970 -9.569 -3.748 1.00 97.44 108 ALA A CA 1
ATOM 852 C C . ALA A 1 108 ? -8.390 -9.231 -3.248 1.00 97.44 108 ALA A C 1
ATOM 854 O O . ALA A 1 108 ? -9.219 -8.764 -4.023 1.00 97.44 108 ALA A O 1
ATOM 855 N N . ASP A 1 109 ? -8.663 -9.420 -1.954 1.00 96.69 109 ASP A N 1
ATOM 856 C CA . ASP A 1 109 ? -9.929 -9.072 -1.300 1.00 96.69 109 ASP A CA 1
ATOM 857 C C . ASP A 1 109 ? -10.175 -7.557 -1.192 1.00 96.69 109 ASP A C 1
ATOM 859 O O . ASP A 1 109 ? -11.326 -7.122 -1.150 1.00 96.69 109 ASP A O 1
ATOM 863 N N . LEU A 1 110 ? -9.110 -6.751 -1.172 1.00 97.56 110 LEU A N 1
ATOM 864 C CA . LEU A 1 110 ? -9.171 -5.288 -1.092 1.00 97.56 110 LEU A CA 1
ATOM 865 C C . LEU A 1 110 ? -8.942 -4.601 -2.445 1.00 97.56 110 LEU A C 1
ATOM 867 O O . LEU A 1 110 ? -9.310 -3.439 -2.613 1.00 97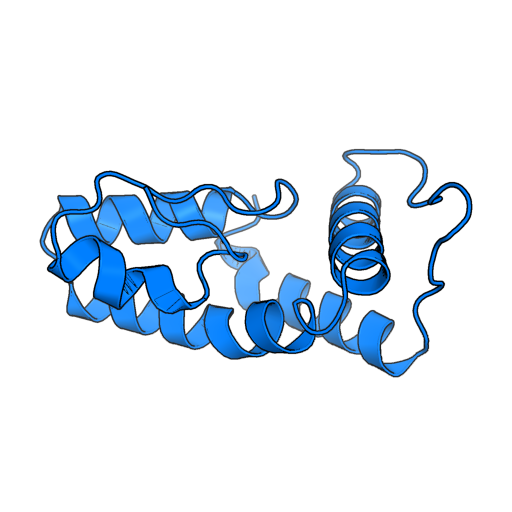.56 110 LEU A O 1
ATOM 871 N N . LEU A 1 111 ? -8.326 -5.292 -3.405 1.00 95.69 111 LEU A N 1
ATOM 872 C CA . LEU A 1 111 ? -7.986 -4.772 -4.730 1.00 95.69 111 LEU A CA 1
ATOM 873 C C . LEU A 1 111 ? -9.099 -5.063 -5.750 1.00 95.69 111 LEU A C 1
ATOM 875 O O . LEU A 1 111 ? -8.879 -5.785 -6.724 1.00 95.69 111 LEU A O 1
ATOM 879 N N . ALA A 1 112 ? -10.286 -4.497 -5.520 1.00 78.00 112 ALA A N 1
ATOM 880 C CA . ALA A 1 112 ? -11.404 -4.540 -6.472 1.00 78.00 112 ALA A CA 1
ATOM 881 C C . ALA A 1 112 ? -11.206 -3.601 -7.679 1.00 78.00 112 ALA A C 1
ATOM 883 O O . ALA A 1 112 ? -10.405 -2.639 -7.584 1.00 78.00 112 ALA A O 1
#

Solvent-accessible surface area (backbone atoms only — not comparable to full-atom values): 6441 Å² total; per-residue (Å²): 100,38,49,80,60,37,70,61,39,70,63,38,44,77,71,69,35,86,47,70,55,54,73,81,55,62,51,52,53,58,51,51,34,50,50,29,45,75,73,66,38,50,66,60,19,47,54,54,47,60,68,47,40,65,57,47,54,66,35,66,75,45,72,43,48,34,54,32,49,40,31,42,46,25,31,76,71,64,76,38,97,65,43,82,66,66,85,88,56,55,82,80,56,72,64,60,54,46,50,54,48,54,51,52,64,76,42,47,92,58,63,120

Radius of gyration: 14.23 Å; Cα contacts (8 Å, |Δi|>4): 112; chains: 1; bounding box: 31×26×38 Å